Protein AF-A0A9X0YMR5-F1 (afdb_monomer_lite)

Structure (mmCIF, N/CA/C/O backbone):
data_AF-A0A9X0YMR5-F1
#
_entry.id   AF-A0A9X0YMR5-F1
#
loop_
_atom_site.group_PDB
_atom_site.id
_atom_site.type_symbol
_atom_site.label_atom_id
_atom_site.label_alt_id
_atom_site.label_comp_id
_atom_site.label_asym_id
_atom_site.label_entity_id
_atom_site.label_seq_id
_atom_site.pdbx_PDB_ins_code
_atom_site.Cartn_x
_atom_site.Cartn_y
_atom_site.Cartn_z
_atom_site.occupancy
_atom_site.B_iso_or_equiv
_atom_site.auth_seq_id
_atom_site.auth_comp_id
_atom_site.auth_asym_id
_atom_site.auth_atom_id
_atom_site.pdbx_PDB_model_num
ATOM 1 N N . MET A 1 1 ? 18.572 14.519 -7.213 1.00 75.12 1 MET A N 1
ATOM 2 C CA . MET A 1 1 ? 17.263 14.319 -6.542 1.00 75.12 1 MET A CA 1
ATOM 3 C C . MET A 1 1 ? 17.503 14.320 -5.046 1.00 75.12 1 MET A C 1
ATOM 5 O O . MET A 1 1 ? 18.453 13.674 -4.612 1.00 75.12 1 MET A O 1
ATOM 9 N N . ASP A 1 2 ? 16.675 15.021 -4.272 1.00 91.00 2 ASP A N 1
ATOM 10 C CA . ASP A 1 2 ? 16.929 15.294 -2.847 1.00 91.00 2 ASP A CA 1
ATOM 11 C C . ASP A 1 2 ? 17.109 14.040 -1.982 1.00 91.00 2 ASP A C 1
ATOM 13 O O . ASP A 1 2 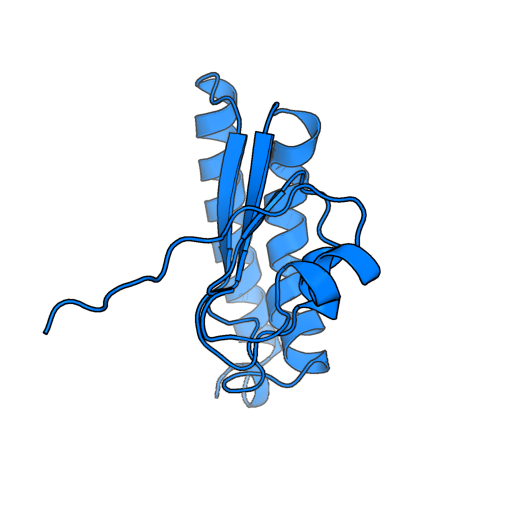? 17.886 14.072 -1.032 1.00 91.00 2 ASP A O 1
ATOM 17 N N . MET A 1 3 ? 16.511 12.905 -2.363 1.00 92.69 3 MET A N 1
ATOM 18 C CA . MET A 1 3 ? 16.765 11.601 -1.726 1.00 92.69 3 MET A CA 1
ATOM 19 C C . MET A 1 3 ? 18.249 11.200 -1.732 1.00 92.69 3 MET A C 1
ATOM 21 O O . MET A 1 3 ? 18.712 10.554 -0.801 1.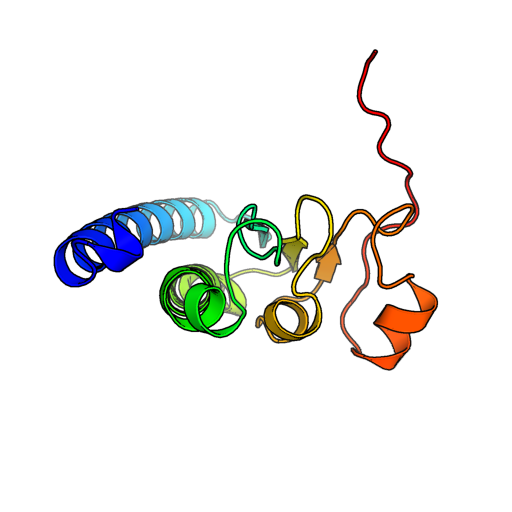00 92.69 3 MET A O 1
ATOM 25 N N . LYS A 1 4 ? 19.000 11.581 -2.773 1.00 90.38 4 LYS A N 1
ATOM 26 C CA . LYS A 1 4 ? 20.424 11.241 -2.944 1.00 90.38 4 LYS A CA 1
ATOM 27 C C . LYS A 1 4 ? 21.341 12.352 -2.457 1.00 90.38 4 LYS A C 1
ATOM 29 O O . LYS A 1 4 ? 22.378 12.080 -1.864 1.00 90.38 4 LYS A O 1
ATOM 34 N N . GLU A 1 5 ? 20.965 13.596 -2.730 1.00 95.31 5 GLU A N 1
ATOM 35 C CA . GLU A 1 5 ? 21.799 14.764 -2.436 1.00 95.31 5 GLU A CA 1
ATOM 36 C C . GLU A 1 5 ? 21.663 15.218 -0.978 1.00 95.31 5 GLU A C 1
ATOM 38 O O . GLU A 1 5 ? 22.651 15.630 -0.378 1.00 95.31 5 GLU A O 1
ATOM 43 N N . ASN A 1 6 ? 20.467 15.100 -0.390 1.00 96.38 6 ASN A N 1
ATOM 44 C CA . ASN A 1 6 ? 20.147 15.585 0.954 1.00 96.38 6 ASN A CA 1
ATOM 45 C C . ASN A 1 6 ? 19.224 14.608 1.725 1.00 96.38 6 ASN A C 1
ATOM 47 O O . ASN A 1 6 ? 18.163 15.020 2.207 1.00 96.38 6 ASN A O 1
ATOM 51 N N . PRO A 1 7 ? 19.599 13.323 1.899 1.00 95.19 7 PRO A N 1
ATOM 52 C CA . PRO A 1 7 ? 18.710 12.288 2.442 1.00 95.19 7 PRO A CA 1
ATOM 53 C C . PRO A 1 7 ? 18.154 12.619 3.832 1.00 95.19 7 PRO A C 1
ATOM 55 O O . PRO A 1 7 ? 17.001 12.319 4.123 1.00 95.19 7 PRO A O 1
ATOM 58 N N . ALA A 1 8 ? 18.946 13.259 4.696 1.00 96.81 8 ALA A N 1
ATOM 59 C CA . ALA A 1 8 ? 18.494 13.646 6.032 1.00 96.81 8 ALA A CA 1
ATOM 60 C C . ALA A 1 8 ? 17.398 14.725 5.985 1.00 96.81 8 ALA A C 1
ATOM 62 O O . ALA A 1 8 ? 16.392 14.602 6.678 1.00 96.81 8 ALA A O 1
ATOM 63 N N . LEU A 1 9 ? 17.570 15.750 5.143 1.00 97.56 9 LEU A N 1
ATOM 64 C CA . LEU A 1 9 ? 16.577 16.814 4.977 1.00 97.56 9 LEU A CA 1
ATOM 65 C C . LEU A 1 9 ? 15.304 16.274 4.316 1.00 97.56 9 LEU A C 1
ATOM 67 O O . LEU A 1 9 ? 14.199 16.611 4.730 1.00 97.56 9 LEU A O 1
ATOM 71 N N . PHE A 1 10 ? 15.458 15.388 3.330 1.00 96.94 10 PHE A N 1
ATOM 72 C CA . PHE A 1 10 ? 14.328 14.733 2.681 1.00 96.94 10 PHE A CA 1
ATOM 73 C C . PHE A 1 10 ? 13.509 13.898 3.677 1.00 96.94 10 PHE A C 1
ATOM 75 O O . PHE A 1 10 ? 12.288 14.017 3.722 1.00 96.94 10 PHE A O 1
ATOM 82 N N . LYS A 1 11 ? 14.173 13.122 4.545 1.00 97.69 11 LYS A N 1
ATOM 83 C CA . LYS A 1 11 ? 13.509 12.354 5.610 1.00 97.69 11 LYS A CA 1
ATOM 84 C C . LYS A 1 11 ? 12.777 13.242 6.614 1.00 97.69 11 LYS A C 1
ATOM 86 O O . LYS A 1 11 ? 11.660 12.906 6.985 1.00 97.69 11 LYS A O 1
ATOM 91 N N . GLN A 1 12 ? 13.354 14.386 6.993 1.00 98.06 12 GLN A N 1
ATOM 92 C CA . GLN A 1 12 ? 12.669 15.361 7.851 1.00 98.06 12 GLN A CA 1
ATOM 93 C C . GLN A 1 12 ? 11.387 15.889 7.198 1.00 98.06 12 GLN A C 1
ATOM 95 O O . GLN A 1 12 ? 10.358 15.995 7.859 1.00 98.06 12 GLN A O 1
ATOM 100 N N . ALA A 1 13 ? 11.425 16.184 5.896 1.00 98.00 13 ALA A N 1
ATOM 101 C CA . ALA A 1 13 ? 10.229 16.594 5.165 1.00 98.00 13 ALA A CA 1
ATOM 102 C C . ALA A 1 13 ? 9.176 15.471 5.117 1.00 98.00 13 ALA A C 1
ATOM 104 O O . ALA A 1 13 ? 7.996 15.732 5.349 1.00 98.00 13 ALA A O 1
ATOM 105 N N . LEU A 1 14 ? 9.593 14.222 4.879 1.00 97.88 14 LEU A N 1
ATOM 106 C CA . LEU A 1 14 ? 8.695 13.064 4.907 1.00 97.88 14 LEU A CA 1
ATOM 107 C C . LEU A 1 14 ? 8.081 12.824 6.290 1.00 97.88 14 LEU A C 1
ATOM 109 O O . LEU A 1 14 ? 6.901 12.487 6.362 1.00 97.88 14 LEU A O 1
ATOM 113 N N . ASP A 1 15 ? 8.829 13.027 7.378 1.00 98.56 15 ASP A N 1
ATOM 114 C CA . ASP A 1 15 ? 8.290 12.924 8.740 1.00 98.56 15 ASP A CA 1
ATOM 115 C C . ASP A 1 15 ? 7.163 13.951 8.961 1.00 98.56 15 ASP A C 1
ATOM 117 O O . ASP A 1 15 ? 6.094 13.579 9.442 1.00 98.56 15 ASP A O 1
ATOM 121 N N . VAL A 1 16 ? 7.339 15.203 8.514 1.00 98.69 16 VAL A N 1
ATOM 122 C CA . VAL A 1 16 ? 6.304 16.255 8.616 1.00 98.69 16 VAL A CA 1
ATOM 123 C C . VAL A 1 16 ? 5.069 15.936 7.765 1.00 98.69 16 VAL A C 1
ATOM 125 O O . VAL A 1 16 ? 3.933 16.114 8.213 1.00 98.69 16 VAL A O 1
ATOM 128 N N . ILE A 1 17 ? 5.266 15.447 6.535 1.00 98.44 17 ILE A N 1
ATOM 129 C CA . ILE A 1 17 ? 4.163 15.018 5.659 1.00 98.44 17 ILE A CA 1
ATOM 130 C C . ILE A 1 17 ? 3.401 13.854 6.301 1.00 98.44 17 ILE A C 1
ATOM 132 O O . ILE A 1 17 ? 2.169 13.838 6.300 1.00 98.44 17 ILE A O 1
ATOM 136 N N . THR A 1 18 ? 4.128 12.902 6.881 1.00 98.69 18 THR A N 1
ATOM 137 C CA . THR A 1 18 ? 3.553 11.728 7.541 1.00 98.69 18 THR A CA 1
ATOM 138 C C . THR A 1 18 ? 2.733 12.127 8.755 1.00 98.69 18 THR A C 1
ATOM 140 O O . THR A 1 18 ? 1.584 11.715 8.853 1.00 98.69 18 THR A O 1
ATOM 143 N N . GLU A 1 19 ? 3.267 12.979 9.632 1.00 98.75 19 GLU A N 1
ATOM 144 C CA . GLU A 1 19 ? 2.544 13.498 10.798 1.00 98.75 19 GLU A CA 1
ATOM 145 C C . GLU A 1 19 ? 1.255 14.218 10.379 1.00 98.75 19 GLU A C 1
ATOM 147 O O . GLU A 1 19 ? 0.177 13.946 10.903 1.00 98.75 19 GLU A O 1
ATOM 152 N N . THR A 1 20 ? 1.339 15.083 9.365 1.00 98.81 20 THR A N 1
ATOM 153 C CA . THR A 1 20 ? 0.166 15.791 8.831 1.00 98.81 20 THR A CA 1
ATOM 154 C C . THR A 1 20 ? -0.884 14.817 8.292 1.00 98.81 20 THR A C 1
ATOM 156 O O . THR A 1 20 ? -2.081 14.997 8.520 1.00 98.81 20 THR A O 1
ATOM 159 N N . THR A 1 21 ? -0.445 13.767 7.597 1.00 98.69 21 THR A N 1
ATOM 160 C CA . THR A 1 21 ? -1.337 12.753 7.023 1.00 98.69 21 THR A CA 1
ATOM 161 C C . THR A 1 21 ? -1.979 11.893 8.111 1.00 98.69 21 THR A C 1
ATOM 163 O O . THR A 1 21 ? -3.177 11.630 8.038 1.00 98.69 21 THR A O 1
ATOM 166 N N . VAL A 1 22 ? -1.229 11.513 9.150 1.00 98.81 22 VAL A N 1
ATOM 167 C CA . VAL A 1 22 ? -1.757 10.797 10.322 1.00 98.81 22 VAL A CA 1
ATOM 168 C C . VAL A 1 22 ? -2.828 11.632 11.022 1.00 98.81 22 VAL A C 1
ATOM 170 O O . VAL A 1 22 ? -3.921 11.126 11.246 1.00 98.81 22 VAL A O 1
ATOM 173 N N . ASN A 1 23 ? -2.585 12.924 11.258 1.00 98.75 23 ASN A N 1
ATOM 174 C CA . ASN A 1 23 ? -3.579 13.814 11.869 1.00 98.75 23 ASN A CA 1
ATOM 175 C C . ASN A 1 23 ? -4.864 13.918 11.026 1.00 98.75 23 ASN A C 1
ATOM 177 O O . ASN A 1 23 ? -5.974 13.945 11.560 1.00 98.75 23 ASN A O 1
ATOM 181 N N . PHE A 1 24 ? -4.733 13.962 9.695 1.00 98.62 24 PHE A N 1
ATOM 182 C CA . PHE A 1 24 ? -5.884 13.939 8.791 1.00 98.62 24 PHE A CA 1
ATOM 183 C C . PHE A 1 24 ? -6.656 12.619 8.886 1.00 98.62 24 PHE A C 1
ATOM 185 O O . PHE A 1 24 ? -7.885 12.623 8.966 1.00 98.62 24 PHE A O 1
ATOM 192 N N . VAL A 1 25 ? -5.949 11.491 8.904 1.00 98.62 25 VAL A N 1
ATOM 193 C CA . VAL A 1 25 ? -6.546 10.167 9.085 1.00 98.62 25 VAL A CA 1
ATOM 194 C C . VAL A 1 25 ? -7.298 10.081 10.413 1.00 98.62 25 VAL A C 1
ATOM 196 O O . VAL A 1 25 ? -8.465 9.699 10.417 1.00 98.62 25 VAL A O 1
ATOM 199 N N . GLU A 1 26 ? -6.681 10.484 11.524 1.00 98.44 26 GLU A N 1
ATOM 200 C CA . GLU A 1 26 ? -7.298 10.452 12.854 1.00 98.44 26 GLU A CA 1
ATOM 201 C C . GLU A 1 26 ? -8.574 11.298 12.911 1.00 98.44 26 GLU A C 1
ATOM 203 O O . GLU A 1 26 ? -9.581 10.876 13.479 1.00 98.44 26 GLU A O 1
ATOM 208 N N . ALA A 1 27 ? -8.577 12.469 12.267 1.00 98.69 27 ALA A N 1
ATOM 209 C CA . ALA A 1 27 ? -9.774 13.298 12.162 1.00 98.69 27 ALA A CA 1
ATOM 210 C C . ALA A 1 27 ? -10.922 12.592 11.416 1.00 98.69 27 ALA A C 1
ATOM 212 O O . ALA A 1 27 ? -12.079 12.751 11.798 1.00 98.69 27 ALA A O 1
ATOM 213 N N . ASN A 1 28 ? -10.616 11.798 10.385 1.00 98.62 28 ASN A N 1
ATOM 214 C CA . ASN A 1 28 ? -11.615 11.017 9.650 1.00 98.62 28 ASN A CA 1
ATOM 215 C C . ASN A 1 28 ? -12.082 9.788 10.442 1.00 98.62 28 ASN A C 1
ATOM 217 O O . ASN A 1 28 ? -13.274 9.497 10.453 1.00 98.62 28 ASN A O 1
ATOM 221 N N . VAL A 1 29 ? -11.183 9.101 11.154 1.00 98.44 29 VAL A N 1
ATOM 222 C CA . VAL A 1 29 ? -11.557 8.006 12.069 1.00 98.44 29 VAL A CA 1
ATOM 223 C C . VAL A 1 29 ? -12.522 8.512 13.143 1.00 98.44 29 VAL A C 1
ATOM 225 O O . VAL A 1 29 ? -13.550 7.890 13.379 1.00 98.44 29 VAL A O 1
ATOM 228 N N . ASN A 1 30 ? -12.260 9.685 13.728 1.00 98.31 30 ASN A N 1
ATOM 229 C CA . ASN A 1 30 ? -13.166 10.332 14.688 1.00 98.31 30 ASN A CA 1
ATOM 230 C C . ASN A 1 30 ? -14.504 10.790 14.075 1.00 98.31 30 ASN A C 1
ATOM 232 O O . ASN A 1 30 ? -15.420 11.151 14.812 1.00 98.31 30 ASN A O 1
ATOM 236 N N . ALA A 1 31 ? -14.604 10.815 12.745 1.00 98.44 31 ALA A N 1
ATOM 237 C CA . ALA A 1 31 ? -15.829 11.077 11.997 1.00 98.44 31 ALA A CA 1
ATOM 238 C C . ALA A 1 31 ? -16.526 9.782 11.526 1.00 98.44 31 ALA A C 1
ATOM 240 O O . ALA A 1 31 ? -17.407 9.853 10.670 1.00 98.44 31 ALA A O 1
ATOM 241 N N . ASP A 1 32 ? -16.136 8.625 12.077 1.00 97.62 32 ASP A N 1
ATOM 242 C CA . ASP A 1 32 ? -16.732 7.305 11.842 1.00 97.62 32 ASP A CA 1
ATOM 243 C C . ASP A 1 32 ? -16.658 6.820 10.381 1.00 97.62 32 ASP A C 1
ATOM 245 O O . ASP A 1 32 ? -17.582 6.183 9.873 1.00 97.62 32 ASP A O 1
ATOM 249 N N . VAL A 1 33 ? -15.556 7.103 9.675 1.00 98.38 33 VAL A N 1
ATOM 250 C CA . VAL A 1 33 ? -15.330 6.490 8.354 1.00 98.38 33 VAL A CA 1
ATOM 251 C C . VAL A 1 33 ? -15.128 4.976 8.471 1.00 98.38 33 VAL A C 1
ATOM 253 O O . VAL A 1 33 ? -14.403 4.491 9.337 1.00 98.38 33 VAL A O 1
ATOM 256 N N . ASP A 1 34 ? -15.696 4.214 7.534 1.00 98.38 34 ASP A N 1
ATOM 257 C CA . ASP A 1 34 ? -15.545 2.752 7.506 1.00 98.38 34 ASP A CA 1
ATOM 258 C C . ASP A 1 34 ? -14.145 2.289 7.066 1.00 98.38 34 ASP A C 1
ATOM 260 O O . ASP A 1 34 ? -13.789 1.124 7.254 1.00 98.38 34 ASP A O 1
ATOM 264 N N . GLY A 1 35 ? -13.336 3.176 6.481 1.00 98.31 35 GLY A N 1
ATOM 265 C CA . GLY A 1 35 ? -11.952 2.895 6.111 1.00 98.31 35 GLY A CA 1
ATOM 266 C C . GLY A 1 35 ? -11.404 3.786 5.008 1.00 98.31 35 GLY A C 1
ATOM 267 O O . GLY A 1 35 ? -12.016 4.786 4.628 1.00 98.31 35 GLY A O 1
ATOM 268 N N . PHE A 1 36 ? -10.213 3.433 4.525 1.00 98.69 36 PHE A N 1
ATOM 269 C CA . PHE A 1 36 ? -9.425 4.289 3.642 1.00 98.69 36 PHE A CA 1
ATOM 270 C C . PHE A 1 36 ? -9.016 3.601 2.342 1.00 98.69 36 PHE A C 1
ATOM 272 O O . PHE A 1 36 ? -8.710 2.409 2.291 1.00 98.69 36 PHE A O 1
ATOM 279 N N . PHE A 1 37 ? -8.938 4.413 1.288 1.00 98.38 37 PHE A N 1
ATOM 280 C CA . PHE A 1 37 ? -8.295 4.072 0.027 1.00 98.38 37 PHE A CA 1
ATOM 281 C C . PHE A 1 37 ? -6.937 4.780 -0.035 1.00 98.38 37 PHE A C 1
ATOM 283 O O . PHE A 1 37 ? -6.857 5.973 -0.325 1.00 98.38 37 PHE A O 1
ATOM 290 N N . PHE A 1 38 ? -5.867 4.054 0.278 1.00 98.44 38 PHE A N 1
ATOM 291 C CA . PHE A 1 38 ? -4.502 4.569 0.306 1.00 98.44 38 PHE A CA 1
ATOM 292 C C . PHE A 1 38 ? -3.825 4.362 -1.048 1.00 98.44 38 PHE A C 1
ATOM 294 O O . PHE A 1 38 ? -3.562 3.228 -1.444 1.00 98.44 38 PHE A O 1
ATOM 301 N N . ALA A 1 39 ? -3.535 5.445 -1.766 1.00 97.56 39 ALA A N 1
ATOM 302 C CA . ALA A 1 39 ? -2.925 5.389 -3.090 1.00 97.56 39 ALA A CA 1
ATOM 303 C C . ALA A 1 39 ? -1.438 5.758 -3.043 1.00 97.56 39 ALA A C 1
ATOM 305 O O . ALA A 1 39 ? -1.088 6.891 -2.717 1.00 97.56 39 ALA A O 1
ATOM 306 N N . THR A 1 40 ? -0.568 4.827 -3.442 1.00 95.62 40 THR A N 1
ATOM 307 C CA . THR A 1 40 ? 0.859 5.094 -3.653 1.00 95.62 40 THR A CA 1
ATOM 308 C C . THR A 1 40 ? 1.146 5.298 -5.139 1.00 95.62 40 THR A C 1
ATOM 310 O O . THR A 1 40 ? 0.828 4.452 -5.978 1.00 95.62 40 THR A O 1
ATOM 313 N N . GLN A 1 41 ? 1.735 6.449 -5.472 1.00 94.06 41 GLN A N 1
ATOM 314 C CA . GLN A 1 41 ? 2.155 6.790 -6.840 1.00 94.06 41 GLN A CA 1
ATOM 315 C C . GLN A 1 41 ? 3.632 6.488 -7.105 1.00 94.06 41 GLN A C 1
ATOM 317 O O . GLN A 1 41 ? 4.057 6.449 -8.255 1.00 94.06 41 GLN A O 1
ATOM 322 N N . CYS A 1 42 ? 4.414 6.267 -6.047 1.00 93.75 42 CYS A N 1
ATOM 323 C CA . CYS A 1 42 ? 5.866 6.137 -6.139 1.00 93.75 42 CYS A CA 1
ATOM 324 C C . CYS A 1 42 ? 6.356 4.691 -6.001 1.00 93.75 42 CYS A C 1
ATOM 326 O O . CYS A 1 42 ? 7.538 4.440 -6.218 1.00 93.75 42 CYS A O 1
ATOM 328 N N . ALA A 1 43 ? 5.479 3.735 -5.670 1.00 96.19 43 ALA A N 1
ATOM 329 C CA . ALA A 1 43 ? 5.812 2.311 -5.571 1.00 96.19 43 ALA A CA 1
ATOM 330 C C . ALA A 1 43 ? 5.972 1.643 -6.952 1.00 96.19 43 ALA A C 1
ATOM 332 O O . ALA A 1 43 ? 5.351 0.622 -7.252 1.00 96.19 43 ALA A O 1
ATOM 333 N N . THR A 1 44 ? 6.806 2.234 -7.805 1.00 96.00 44 THR A N 1
ATOM 334 C CA . THR A 1 44 ? 7.109 1.782 -9.162 1.00 96.00 44 THR A CA 1
ATOM 335 C C . THR A 1 44 ? 8.610 1.836 -9.419 1.00 96.00 44 THR A C 1
ATOM 337 O O . THR A 1 44 ? 9.305 2.773 -9.016 1.00 96.00 44 THR A O 1
ATOM 340 N N . THR A 1 45 ? 9.108 0.832 -10.140 1.00 95.88 45 THR A N 1
ATOM 341 C CA . THR A 1 45 ? 10.513 0.776 -10.578 1.00 95.88 45 THR A CA 1
ATOM 342 C C . THR A 1 45 ? 10.855 1.832 -11.634 1.00 95.88 45 THR A C 1
ATOM 344 O O . THR A 1 45 ? 12.021 1.998 -11.982 1.00 95.88 45 THR A O 1
ATOM 347 N N . GLU A 1 46 ? 9.861 2.571 -12.141 1.00 94.56 46 GLU A N 1
ATOM 348 C CA . GLU A 1 46 ? 10.088 3.756 -12.975 1.00 94.56 46 GLU A CA 1
ATOM 349 C C . GLU A 1 46 ? 10.731 4.912 -12.206 1.00 94.56 46 GLU A C 1
ATOM 351 O O . GLU A 1 46 ? 11.458 5.708 -12.801 1.00 94.56 46 GLU A O 1
ATOM 356 N N . LEU A 1 47 ? 10.454 5.012 -10.902 1.00 93.38 47 LEU A N 1
ATOM 357 C CA . LEU A 1 47 ? 10.848 6.151 -10.075 1.00 93.38 47 LEU A CA 1
ATOM 358 C C . LEU A 1 47 ? 11.905 5.792 -9.036 1.00 93.38 47 LEU A C 1
ATOM 360 O O . LEU A 1 47 ? 12.799 6.599 -8.786 1.00 93.38 47 LEU A O 1
ATOM 364 N N . LEU A 1 48 ? 11.800 4.608 -8.430 1.00 95.62 48 LEU A N 1
ATOM 365 C CA . LEU A 1 48 ? 12.610 4.204 -7.282 1.00 95.62 48 LEU A CA 1
ATOM 366 C C . LEU A 1 48 ? 13.227 2.823 -7.506 1.00 95.62 48 LEU A C 1
ATOM 368 O O . LEU A 1 48 ? 12.621 1.960 -8.144 1.00 95.62 48 LEU A O 1
ATOM 372 N N . THR A 1 49 ? 14.397 2.567 -6.918 1.00 96.12 49 THR A N 1
ATOM 373 C CA . THR A 1 49 ? 14.785 1.176 -6.637 1.00 96.12 49 THR A CA 1
ATOM 374 C C . THR A 1 49 ? 13.905 0.597 -5.527 1.00 96.12 49 THR A C 1
ATOM 376 O O . THR A 1 49 ? 13.257 1.327 -4.775 1.00 96.12 49 THR A O 1
ATOM 379 N N . GLU A 1 50 ? 13.871 -0.728 -5.393 1.00 96.25 50 GLU A N 1
ATOM 380 C CA . GLU A 1 50 ? 13.133 -1.378 -4.305 1.00 96.25 50 GLU A CA 1
ATOM 381 C C . GLU A 1 50 ? 13.656 -0.945 -2.921 1.00 96.25 50 GLU A C 1
ATOM 383 O O . GLU A 1 50 ? 12.871 -0.758 -1.992 1.00 96.25 50 GLU A O 1
ATOM 388 N N . GLU A 1 51 ? 14.964 -0.729 -2.776 1.00 96.62 51 GLU A N 1
ATOM 389 C CA . GLU A 1 51 ? 15.584 -0.209 -1.554 1.00 96.62 51 GLU A CA 1
ATOM 390 C C . GLU A 1 51 ? 15.157 1.232 -1.268 1.00 96.62 51 GLU A C 1
ATOM 392 O O . GLU A 1 51 ? 14.763 1.534 -0.143 1.00 96.62 51 GLU A O 1
ATOM 397 N N . GLU A 1 52 ? 15.166 2.102 -2.283 1.00 96.62 52 GLU A N 1
ATOM 398 C CA . GLU A 1 52 ? 14.692 3.483 -2.150 1.00 96.62 52 GLU A CA 1
ATOM 399 C C . GLU A 1 52 ? 13.195 3.515 -1.800 1.00 96.62 52 GLU A C 1
ATOM 401 O O . GLU A 1 52 ? 12.777 4.278 -0.931 1.00 96.62 52 GLU A O 1
ATOM 406 N N . CYS A 1 53 ? 12.379 2.644 -2.402 1.00 97.38 53 CYS A N 1
ATOM 407 C CA . CYS A 1 53 ? 10.962 2.525 -2.066 1.00 97.38 53 CYS A CA 1
ATOM 408 C C . CYS A 1 53 ? 10.757 2.048 -0.624 1.00 97.38 53 CYS A C 1
ATOM 410 O O . CYS A 1 53 ? 9.912 2.595 0.082 1.00 97.38 53 CYS A O 1
ATOM 412 N N . LYS A 1 54 ? 11.554 1.087 -0.139 1.00 97.44 54 LYS A N 1
ATOM 413 C CA . LYS A 1 54 ? 11.511 0.655 1.267 1.00 97.44 54 LYS A CA 1
ATOM 414 C C . LYS A 1 54 ? 11.864 1.795 2.222 1.00 97.44 54 LYS A C 1
ATOM 416 O O . LYS A 1 54 ? 11.163 2.017 3.211 1.00 97.44 54 LYS A O 1
ATOM 421 N N . GLU A 1 55 ? 12.944 2.507 1.926 1.00 96.62 55 GLU A N 1
ATOM 422 C CA . GLU A 1 55 ? 13.487 3.553 2.790 1.00 96.62 55 GLU A CA 1
ATOM 423 C C . GLU A 1 55 ? 12.616 4.815 2.819 1.00 96.62 55 GLU A C 1
ATOM 425 O O . GLU A 1 55 ? 12.343 5.341 3.896 1.00 96.62 55 GLU A O 1
ATOM 430 N N . PHE A 1 56 ? 12.169 5.293 1.657 1.00 96.56 56 PHE A N 1
ATOM 431 C CA . PHE A 1 56 ? 11.509 6.595 1.515 1.00 96.56 56 PHE A CA 1
ATOM 432 C C . PHE A 1 56 ? 9.996 6.511 1.284 1.00 96.56 56 PHE A C 1
ATOM 434 O O . PHE A 1 56 ? 9.311 7.510 1.473 1.00 96.56 56 PHE A O 1
ATOM 441 N N . GLY A 1 57 ? 9.470 5.350 0.888 1.00 96.88 57 GLY A N 1
ATOM 442 C CA . GLY A 1 57 ? 8.034 5.110 0.713 1.00 96.88 57 GLY A CA 1
ATOM 443 C C . GLY A 1 57 ? 7.465 4.268 1.849 1.00 96.88 57 GLY A C 1
ATOM 444 O O . GLY A 1 57 ? 6.869 4.794 2.783 1.00 96.88 57 GLY A O 1
ATOM 445 N N . VAL A 1 58 ? 7.731 2.958 1.818 1.00 97.94 58 VAL A N 1
ATOM 446 C CA . VAL A 1 58 ? 7.141 1.948 2.718 1.00 97.94 58 VAL A CA 1
ATOM 447 C C . VAL A 1 58 ? 7.267 2.324 4.192 1.00 97.94 58 VAL A C 1
ATOM 449 O O . VAL A 1 58 ? 6.310 2.170 4.944 1.00 97.94 58 VAL A O 1
ATOM 452 N N . SER A 1 59 ? 8.425 2.837 4.612 1.00 97.38 59 SER A N 1
ATOM 453 C CA . SER A 1 59 ? 8.663 3.220 6.011 1.00 97.38 59 SER A CA 1
ATOM 454 C C . SER A 1 59 ? 7.715 4.317 6.515 1.00 97.38 59 SER A C 1
ATOM 456 O O . SER A 1 59 ? 7.455 4.400 7.713 1.00 97.38 59 SER A O 1
ATOM 458 N N . TYR A 1 60 ? 7.208 5.160 5.618 1.00 98.56 60 TYR A N 1
ATOM 459 C CA . TYR A 1 60 ? 6.290 6.254 5.924 1.00 98.56 60 TYR A CA 1
ATOM 460 C C . TYR A 1 60 ? 4.839 5.860 5.642 1.00 98.56 60 TYR A C 1
ATOM 462 O O . TYR A 1 60 ? 3.973 6.114 6.477 1.00 98.56 60 TYR A O 1
ATOM 470 N N . ASP A 1 61 ? 4.596 5.141 4.543 1.00 98.44 61 ASP A N 1
ATOM 471 C CA . ASP A 1 61 ? 3.288 4.568 4.216 1.00 98.44 61 ASP A CA 1
ATOM 472 C C . ASP A 1 61 ? 2.766 3.706 5.376 1.00 98.44 61 ASP A C 1
ATOM 474 O O . ASP A 1 61 ? 1.620 3.860 5.794 1.00 98.44 61 ASP A O 1
ATOM 478 N N . LEU A 1 62 ? 3.616 2.857 5.970 1.00 98.56 62 LEU A N 1
ATOM 479 C CA . LEU A 1 62 ? 3.229 2.013 7.105 1.00 98.56 62 LEU A CA 1
ATOM 480 C C . LEU A 1 62 ? 2.849 2.818 8.351 1.00 98.56 62 LEU A C 1
ATOM 482 O O . LEU A 1 62 ? 1.865 2.465 8.990 1.00 98.56 62 LEU A O 1
ATOM 486 N N . LYS A 1 63 ? 3.542 3.924 8.658 1.00 98.62 63 LYS A N 1
ATOM 487 C CA . LYS A 1 63 ? 3.169 4.799 9.787 1.00 98.62 63 LYS A CA 1
ATOM 488 C C . LYS A 1 63 ? 1.759 5.367 9.605 1.00 98.62 63 LYS A C 1
ATOM 490 O O . LYS A 1 63 ? 0.999 5.436 10.565 1.00 98.62 63 LYS A O 1
ATOM 495 N N . VAL A 1 64 ? 1.407 5.758 8.376 1.00 98.75 64 VAL A N 1
ATOM 496 C CA . VAL A 1 64 ? 0.055 6.237 8.056 1.00 98.75 64 VAL A CA 1
ATOM 497 C C . VAL A 1 64 ? -0.956 5.094 8.120 1.00 98.75 64 VAL A C 1
ATOM 499 O O . VAL A 1 64 ? -2.027 5.264 8.681 1.00 98.75 64 VAL A O 1
ATOM 502 N N . ILE A 1 65 ? -0.639 3.919 7.572 1.00 98.62 65 ILE A N 1
ATOM 503 C CA . ILE A 1 65 ? -1.559 2.771 7.562 1.00 98.62 65 ILE A CA 1
ATOM 504 C C . ILE A 1 65 ? -1.857 2.273 8.979 1.00 98.62 65 ILE A C 1
ATOM 506 O O . ILE A 1 65 ? -3.005 1.977 9.312 1.00 98.62 65 ILE A O 1
ATOM 510 N N . GLU A 1 66 ? -0.840 2.194 9.829 1.00 98.44 66 GLU A N 1
ATOM 511 C CA . GLU A 1 66 ? -0.970 1.737 11.213 1.00 98.44 66 GLU A CA 1
ATOM 512 C C . GLU A 1 66 ? -1.833 2.669 12.074 1.00 98.44 66 GLU A C 1
ATOM 514 O O . GLU A 1 66 ? -2.403 2.204 13.060 1.00 98.44 66 GLU A O 1
ATOM 519 N N . SER A 1 67 ? -2.007 3.943 11.695 1.00 98.31 67 SER A N 1
ATOM 520 C CA . SER A 1 67 ? -2.879 4.857 12.442 1.00 98.31 67 SER A CA 1
ATOM 521 C C . SER A 1 67 ? -4.377 4.598 12.231 1.00 98.31 67 SER A C 1
ATOM 523 O O . SER A 1 67 ? -5.182 5.052 13.043 1.00 98.31 67 SER A O 1
ATOM 525 N N . TYR A 1 68 ? -4.775 3.842 11.196 1.00 98.31 68 TYR A N 1
ATOM 526 C CA . TYR A 1 68 ? -6.189 3.534 10.930 1.00 98.31 68 TYR A CA 1
ATOM 527 C C . TYR A 1 68 ? -6.528 2.055 10.765 1.00 98.31 68 TYR A C 1
ATOM 529 O O . TYR A 1 68 ? -7.702 1.697 10.890 1.00 98.31 68 TYR A O 1
ATOM 537 N N . ASN A 1 69 ? -5.561 1.180 10.479 1.00 97.81 69 ASN A N 1
ATOM 538 C CA . ASN A 1 69 ? -5.861 -0.189 10.047 1.00 97.81 69 ASN A CA 1
ATOM 539 C C . ASN A 1 69 ? -6.578 -1.058 11.098 1.00 97.81 69 ASN A C 1
ATOM 541 O O . ASN A 1 69 ? -7.264 -2.002 10.720 1.00 97.81 69 ASN A O 1
ATOM 545 N N . GLN A 1 70 ? -6.435 -0.747 12.391 1.00 97.62 70 GLN A N 1
ATOM 546 C CA . GLN A 1 70 ? -7.165 -1.403 13.483 1.00 97.62 70 GLN A CA 1
ATOM 547 C C . GLN A 1 70 ? -8.449 -0.660 13.877 1.00 97.62 70 GLN A C 1
ATOM 549 O O . GLN A 1 70 ? -9.281 -1.218 14.587 1.00 97.62 70 GLN A O 1
ATOM 554 N N . ALA A 1 71 ? -8.597 0.598 13.459 1.00 98.12 71 ALA A N 1
ATOM 555 C CA . ALA A 1 71 ? -9.718 1.459 13.834 1.00 98.12 71 ALA A CA 1
ATOM 556 C C . ALA A 1 71 ? -10.862 1.443 12.808 1.00 98.12 71 ALA A C 1
ATOM 558 O O . ALA A 1 71 ? -11.932 1.977 13.073 1.00 98.12 71 ALA A O 1
ATOM 559 N N . THR A 1 72 ? -10.641 0.845 11.638 1.00 98.50 72 THR A N 1
ATOM 560 C CA . THR A 1 72 ? -11.560 0.891 10.496 1.00 98.50 72 THR A CA 1
ATOM 561 C C . THR A 1 72 ? -11.867 -0.505 9.963 1.00 98.50 72 THR A C 1
ATOM 563 O O . THR A 1 72 ? -11.114 -1.454 10.180 1.00 98.50 72 THR A O 1
ATOM 566 N N . PHE A 1 73 ? -12.996 -0.645 9.271 1.00 98.19 73 PHE A N 1
ATOM 567 C CA . PHE A 1 73 ? -13.504 -1.922 8.778 1.00 98.19 73 PHE A CA 1
ATOM 568 C C . PHE A 1 73 ? -12.850 -2.373 7.461 1.00 98.19 73 PHE A C 1
ATOM 570 O O . PHE A 1 73 ? -12.531 -3.556 7.317 1.00 98.19 73 PHE A O 1
ATOM 577 N N . LEU A 1 74 ? -12.660 -1.466 6.492 1.00 98.31 74 LEU A N 1
ATOM 578 C 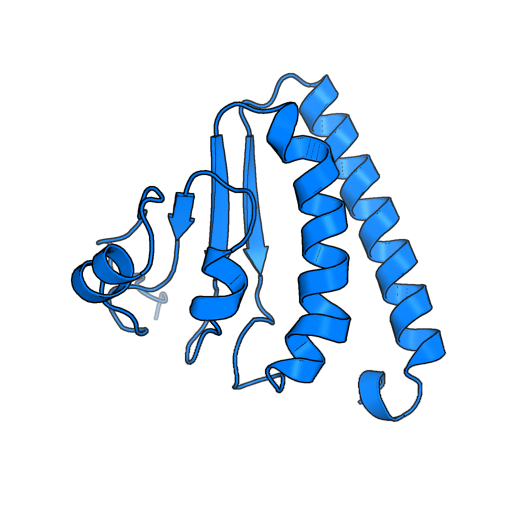CA . LEU A 1 74 ? -12.219 -1.815 5.136 1.00 98.31 74 LEU A CA 1
ATOM 579 C C . LEU A 1 74 ? -11.148 -0.869 4.586 1.00 98.31 74 LEU A C 1
ATOM 581 O O . LEU A 1 74 ? -11.429 0.263 4.208 1.00 98.31 74 LEU A O 1
ATOM 585 N N . ASN A 1 75 ? -9.942 -1.398 4.406 1.00 98.75 75 ASN A N 1
ATOM 586 C CA . ASN A 1 75 ? -8.784 -0.648 3.938 1.00 98.75 75 ASN A CA 1
ATOM 587 C C . ASN A 1 75 ? -8.231 -1.197 2.626 1.00 98.75 75 ASN A C 1
ATOM 589 O O . ASN A 1 75 ? -8.044 -2.409 2.467 1.00 98.75 75 ASN A O 1
ATOM 593 N N . ILE A 1 76 ? -7.950 -0.290 1.694 1.00 98.75 76 ILE A N 1
ATOM 594 C CA . ILE A 1 76 ? -7.539 -0.592 0.324 1.00 98.75 76 ILE A CA 1
ATOM 595 C C . ILE A 1 76 ? -6.186 0.069 0.062 1.00 98.75 76 ILE A C 1
ATOM 597 O O . ILE A 1 76 ? -6.051 1.273 0.258 1.00 98.75 76 ILE A O 1
ATOM 601 N N . ALA A 1 77 ? -5.207 -0.693 -0.428 1.00 98.56 77 ALA A N 1
ATOM 602 C CA . ALA A 1 77 ? -3.980 -0.136 -0.995 1.00 98.56 77 ALA A CA 1
ATOM 603 C C . ALA A 1 77 ? -4.065 -0.131 -2.525 1.00 98.56 77 ALA A C 1
ATOM 605 O O . ALA A 1 77 ? -4.254 -1.182 -3.146 1.00 98.56 77 ALA A O 1
ATOM 606 N N . HIS A 1 78 ? -3.907 1.048 -3.124 1.00 98.00 78 HIS A N 1
ATOM 607 C CA . HIS A 1 78 ? -3.841 1.243 -4.564 1.00 98.00 78 HIS A CA 1
ATOM 608 C C . HIS A 1 78 ? -2.412 1.507 -5.027 1.00 98.00 78 HIS A C 1
ATOM 610 O O . HIS A 1 78 ? -1.780 2.470 -4.593 1.00 98.00 78 HIS A O 1
ATOM 616 N N . MET A 1 79 ? -1.926 0.669 -5.940 1.00 97.44 79 MET A N 1
ATOM 617 C CA . MET A 1 79 ? -0.644 0.850 -6.620 1.00 97.44 79 MET A CA 1
ATOM 618 C C . MET A 1 79 ? -0.901 1.507 -7.973 1.00 97.44 79 MET A C 1
ATOM 620 O O . MET A 1 79 ? -1.469 0.879 -8.871 1.00 97.44 79 MET A O 1
ATOM 624 N N . HIS A 1 80 ? -0.506 2.771 -8.101 1.00 94.75 80 HIS A N 1
ATOM 625 C CA . HIS A 1 80 ? -0.704 3.533 -9.327 1.00 94.75 80 HIS A CA 1
ATOM 626 C C . HIS A 1 80 ? 0.439 3.316 -10.330 1.00 94.75 80 HIS A C 1
ATOM 628 O O . HIS A 1 80 ? 1.578 3.044 -9.950 1.00 94.75 80 HIS A O 1
ATOM 634 N N . GLY A 1 81 ? 0.136 3.511 -11.614 1.00 91.38 81 GLY A N 1
ATOM 635 C CA . GLY A 1 81 ? 1.111 3.468 -12.703 1.00 91.38 81 GLY A CA 1
ATOM 636 C C . GLY A 1 81 ? 1.467 2.057 -13.174 1.00 91.38 81 GLY A C 1
ATOM 637 O O . GLY A 1 81 ? 0.748 1.096 -12.909 1.00 91.38 81 GLY A O 1
ATOM 638 N N . ASP A 1 82 ? 2.573 1.962 -13.911 1.00 92.50 82 ASP A N 1
ATOM 639 C CA . ASP A 1 82 ? 3.131 0.721 -14.460 1.00 92.50 82 ASP A CA 1
ATOM 640 C C . ASP A 1 82 ? 4.373 0.272 -13.663 1.00 92.50 82 ASP A C 1
ATOM 642 O O . ASP A 1 82 ? 4.882 1.003 -12.813 1.00 92.50 82 ASP A O 1
ATOM 646 N N . ARG A 1 83 ? 4.861 -0.950 -13.914 1.00 94.94 83 ARG A N 1
ATOM 647 C CA . ARG A 1 83 ? 6.042 -1.564 -13.273 1.00 94.94 83 ARG A CA 1
ATOM 648 C C . ARG A 1 83 ? 6.035 -1.431 -11.746 1.00 94.94 83 ARG A C 1
ATOM 650 O O . ARG A 1 83 ? 7.063 -1.139 -11.121 1.00 94.94 83 ARG A O 1
ATOM 657 N N . ILE A 1 84 ? 4.850 -1.648 -11.178 1.00 97.44 84 ILE A N 1
ATOM 658 C CA . ILE A 1 84 ? 4.564 -1.534 -9.750 1.00 97.44 84 ILE A CA 1
ATOM 659 C C . ILE A 1 84 ? 5.368 -2.550 -8.936 1.00 97.44 84 ILE A C 1
ATOM 661 O O . ILE A 1 84 ? 5.600 -3.685 -9.357 1.00 97.44 84 ILE A O 1
ATOM 665 N N . MET A 1 85 ? 5.746 -2.167 -7.723 1.00 98.06 85 MET A N 1
ATOM 666 C CA . MET A 1 85 ? 6.426 -3.038 -6.764 1.00 98.06 85 MET A CA 1
ATOM 667 C C . MET A 1 85 ? 5.410 -3.863 -5.962 1.00 98.06 85 MET A C 1
ATOM 669 O O . MET A 1 85 ? 5.326 -3.757 -4.738 1.00 98.06 85 MET A O 1
ATOM 673 N N . PHE A 1 86 ? 4.611 -4.681 -6.659 1.00 98.12 86 PHE A N 1
ATOM 674 C CA . PHE A 1 86 ? 3.496 -5.434 -6.065 1.00 98.12 86 PHE A CA 1
ATOM 675 C C . PHE A 1 86 ? 3.921 -6.249 -4.833 1.00 98.12 86 PHE A C 1
ATOM 677 O O . PHE A 1 86 ? 3.260 -6.190 -3.804 1.00 98.12 86 PHE A O 1
ATOM 684 N N . ASP A 1 87 ? 5.061 -6.942 -4.899 1.00 97.62 87 ASP A N 1
ATOM 685 C CA . ASP A 1 87 ? 5.556 -7.812 -3.818 1.00 97.62 87 ASP A CA 1
ATOM 686 C C . ASP A 1 87 ? 6.010 -7.046 -2.555 1.00 97.62 87 ASP A C 1
ATOM 688 O O . ASP A 1 87 ? 6.258 -7.649 -1.505 1.00 97.62 87 ASP A O 1
ATOM 692 N N . LEU A 1 88 ? 6.145 -5.719 -2.632 1.00 97.56 88 LEU A N 1
ATOM 693 C CA . LEU A 1 88 ? 6.321 -4.867 -1.455 1.00 97.56 88 LEU A CA 1
ATOM 694 C C . LEU A 1 88 ? 4.974 -4.479 -0.864 1.00 97.56 88 LEU A C 1
ATOM 696 O O . LEU A 1 88 ? 4.750 -4.656 0.332 1.00 97.56 88 LEU A O 1
ATOM 700 N N . ILE A 1 89 ? 4.089 -3.954 -1.709 1.00 97.94 89 ILE A N 1
ATOM 701 C CA . ILE A 1 89 ? 2.827 -3.354 -1.274 1.00 97.94 89 ILE A CA 1
ATOM 702 C C . ILE A 1 89 ? 1.821 -4.421 -0.845 1.00 97.94 89 ILE A C 1
ATOM 704 O O . ILE A 1 89 ? 1.032 -4.187 0.068 1.00 97.94 89 ILE A O 1
ATOM 708 N N . GLU A 1 90 ? 1.896 -5.632 -1.403 1.00 98.19 90 GLU A N 1
ATOM 709 C CA . GLU A 1 90 ? 1.049 -6.750 -0.982 1.00 98.19 90 GLU A CA 1
ATOM 710 C C . GLU A 1 90 ? 1.195 -7.059 0.5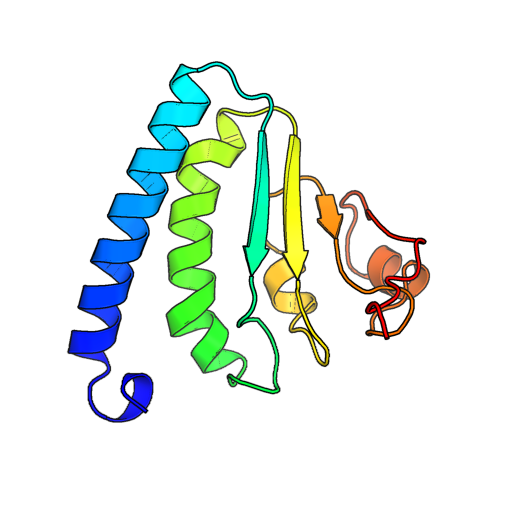08 1.00 98.19 90 GLU A C 1
ATOM 712 O O . GLU A 1 90 ? 0.239 -7.530 1.110 1.00 98.19 90 GLU A O 1
ATOM 717 N N . LYS A 1 91 ? 2.326 -6.706 1.134 1.00 98.31 91 LYS A N 1
ATOM 718 C CA . LYS A 1 91 ? 2.600 -6.933 2.561 1.00 98.31 91 LYS A CA 1
ATOM 719 C C . LYS A 1 91 ? 1.951 -5.907 3.482 1.00 98.31 91 LYS A C 1
ATOM 721 O O . LYS A 1 91 ? 1.914 -6.135 4.688 1.00 98.31 91 LYS A O 1
ATOM 726 N N . TYR A 1 92 ? 1.419 -4.806 2.950 1.00 98.56 92 TYR A N 1
ATOM 727 C CA . TYR A 1 92 ? 0.808 -3.757 3.768 1.00 98.56 92 TYR A CA 1
ATOM 728 C C . TYR A 1 92 ? -0.366 -4.314 4.576 1.00 98.56 92 TYR A C 1
ATOM 730 O O . TYR A 1 92 ? -1.113 -5.148 4.053 1.00 98.56 92 TYR A O 1
ATOM 738 N N . PRO A 1 93 ? -0.565 -3.882 5.833 1.00 98.19 93 PRO A N 1
ATOM 739 C CA . PRO A 1 93 ? -1.621 -4.402 6.696 1.00 98.19 93 PRO A CA 1
ATOM 740 C C . PRO A 1 93 ? -2.989 -3.793 6.334 1.00 98.19 93 PRO A C 1
ATOM 742 O O . PRO A 1 93 ? -3.598 -3.077 7.121 1.00 98.19 93 PRO A O 1
ATOM 745 N N . VAL A 1 94 ? -3.450 -4.085 5.115 1.00 98.62 94 VAL A N 1
ATOM 746 C CA . VAL A 1 94 ? -4.732 -3.680 4.519 1.00 98.62 94 VAL A CA 1
ATOM 747 C C . VAL A 1 94 ? -5.542 -4.910 4.096 1.00 98.62 94 VAL A C 1
ATOM 749 O O . VAL A 1 94 ? -5.004 -6.014 3.972 1.00 98.62 94 VAL A O 1
ATOM 752 N N . ASN A 1 95 ? -6.837 -4.730 3.841 1.00 98.62 95 ASN A N 1
ATOM 753 C CA . ASN A 1 95 ? -7.751 -5.820 3.488 1.00 98.62 95 ASN A CA 1
ATOM 754 C C . ASN A 1 95 ? -7.757 -6.120 1.981 1.00 98.62 95 ASN A C 1
ATOM 756 O O . ASN A 1 95 ? -7.969 -7.266 1.571 1.00 98.62 95 ASN A O 1
ATOM 760 N N . VAL A 1 96 ? -7.558 -5.084 1.162 1.00 98.75 96 VAL A N 1
ATOM 761 C CA . VAL A 1 96 ? -7.759 -5.129 -0.289 1.00 98.75 96 VAL A CA 1
ATOM 762 C C . VAL A 1 96 ? -6.555 -4.550 -1.026 1.00 98.75 96 VAL A C 1
ATOM 764 O O . VAL A 1 96 ? -6.037 -3.498 -0.653 1.00 98.75 96 VAL A O 1
ATOM 767 N N . LEU A 1 97 ? -6.153 -5.206 -2.113 1.00 98.75 97 LEU A N 1
ATOM 768 C CA . LEU A 1 97 ? -5.178 -4.682 -3.067 1.00 98.75 97 LEU A CA 1
ATOM 769 C C . LEU A 1 97 ? -5.879 -4.267 -4.358 1.00 98.75 97 LEU A C 1
ATOM 771 O O . LEU A 1 97 ? -6.697 -5.018 -4.893 1.00 98.75 97 LEU A O 1
ATOM 775 N N . ASN A 1 98 ? -5.527 -3.092 -4.867 1.00 98.19 98 ASN A N 1
ATOM 776 C CA . ASN A 1 98 ? -6.048 -2.543 -6.110 1.00 98.19 98 ASN A CA 1
ATOM 777 C C . ASN A 1 98 ? -4.912 -2.007 -6.984 1.00 98.19 98 ASN A C 1
ATOM 779 O O . ASN A 1 98 ? -4.009 -1.334 -6.505 1.00 98.19 98 ASN A O 1
ATOM 783 N N . TRP A 1 99 ? -4.950 -2.304 -8.274 1.00 96.88 99 TRP A N 1
ATOM 784 C CA . TRP A 1 99 ? -4.030 -1.753 -9.263 1.00 96.88 99 TRP A CA 1
ATOM 785 C C . TRP A 1 99 ? -4.669 -1.840 -10.642 1.00 96.88 99 TRP A C 1
ATOM 787 O O . TRP A 1 99 ? -5.782 -2.337 -10.817 1.00 96.88 99 TRP A O 1
ATOM 797 N N . HIS A 1 100 ? -3.916 -1.384 -11.627 1.00 94.75 100 HIS A N 1
ATOM 798 C CA . HIS A 1 100 ? -4.234 -1.404 -13.044 1.00 94.75 100 HIS A CA 1
ATOM 799 C C . HIS A 1 100 ? -4.164 -2.817 -13.667 1.00 94.75 100 HIS A C 1
ATOM 801 O O . HIS A 1 100 ? -3.492 -3.030 -14.673 1.00 94.75 100 HIS A O 1
ATOM 807 N N . ASP A 1 101 ? -4.875 -3.805 -13.108 1.00 93.94 101 ASP A N 1
ATOM 808 C CA . ASP A 1 101 ? -4.737 -5.248 -13.418 1.00 93.94 101 ASP A CA 1
ATOM 809 C C . ASP A 1 101 ? -4.943 -5.633 -14.892 1.00 93.94 101 ASP A C 1
ATOM 811 O O . ASP A 1 101 ? -4.563 -6.721 -15.336 1.00 93.94 101 ASP A O 1
ATOM 815 N N . ARG A 1 102 ? -5.584 -4.752 -15.667 1.00 92.75 102 ARG A N 1
ATOM 816 C CA . ARG A 1 102 ? -5.897 -4.996 -17.077 1.00 92.75 102 ARG A 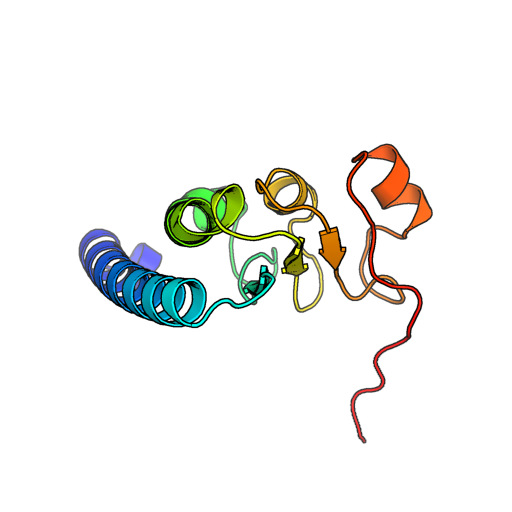CA 1
ATOM 817 C C . ARG A 1 102 ? -4.748 -4.727 -18.038 1.00 92.75 102 ARG A C 1
ATOM 819 O O . ARG A 1 102 ? -4.843 -5.157 -19.188 1.00 92.75 102 ARG A O 1
ATOM 826 N N . TRP A 1 103 ? -3.695 -4.063 -17.579 1.00 91.00 103 TRP A N 1
ATOM 827 C CA . TRP A 1 103 ? -2.538 -3.681 -18.392 1.00 91.00 103 TRP A CA 1
ATOM 828 C C . TRP A 1 103 ? -1.217 -3.602 -17.617 1.00 91.00 103 TRP A C 1
ATOM 830 O O . TRP A 1 103 ? -0.172 -3.504 -18.250 1.00 91.00 103 TRP A O 1
ATOM 840 N N . VAL A 1 104 ? -1.245 -3.730 -16.289 1.00 93.25 104 VAL A N 1
ATOM 841 C CA . VAL A 1 104 ? -0.064 -3.747 -15.421 1.00 93.25 104 VAL A CA 1
ATOM 842 C C . VAL A 1 104 ? -0.020 -5.077 -14.676 1.00 93.25 104 VAL A C 1
ATOM 844 O O . VAL A 1 104 ? -1.006 -5.493 -14.063 1.00 93.25 104 VAL A O 1
ATOM 847 N N . SER A 1 105 ? 1.125 -5.758 -14.743 1.00 94.38 105 SER A N 1
ATOM 848 C CA . SER A 1 105 ? 1.356 -7.003 -14.007 1.00 94.38 105 SER A CA 1
ATOM 849 C C . SER A 1 105 ? 1.378 -6.764 -12.490 1.00 94.38 105 SER A C 1
ATOM 851 O O . SER A 1 105 ? 1.833 -5.709 -12.048 1.00 94.38 105 SER A O 1
ATOM 853 N N . PRO A 1 106 ? 0.983 -7.753 -11.670 1.00 96.88 106 PRO A N 1
ATOM 854 C CA . PRO A 1 106 ? 0.473 -9.072 -12.055 1.00 96.88 106 PRO A CA 1
ATOM 855 C C . PRO A 1 106 ? -0.978 -9.032 -12.561 1.00 96.88 106 PRO A C 1
ATOM 857 O O . PRO A 1 106 ? -1.752 -8.142 -12.226 1.00 96.88 106 PRO A O 1
ATOM 860 N N . SER A 1 107 ? -1.388 -10.041 -13.326 1.00 96.19 107 SER A N 1
ATOM 861 C CA . SER A 1 107 ? -2.809 -10.334 -13.535 1.00 96.19 107 SER A CA 1
ATOM 862 C C . SER A 1 107 ? -3.486 -10.740 -12.218 1.00 96.19 107 SER A C 1
ATOM 864 O O . SER A 1 107 ? -2.827 -11.178 -11.275 1.00 96.19 107 SER A O 1
ATOM 866 N N . LEU A 1 108 ? -4.822 -10.683 -12.148 1.00 97.19 108 LEU A N 1
ATOM 867 C CA . LEU A 1 108 ? -5.567 -11.143 -10.962 1.00 97.19 108 LEU A CA 1
ATOM 868 C C . LEU A 1 108 ? -5.270 -12.609 -10.592 1.00 97.19 108 LEU A C 1
ATOM 870 O O . LEU A 1 108 ? -5.222 -12.944 -9.411 1.00 97.19 108 LEU A O 1
ATOM 874 N N . ALA A 1 109 ? -5.055 -13.480 -11.586 1.00 97.19 109 ALA A N 1
ATOM 875 C CA . ALA A 1 109 ? -4.716 -14.884 -11.354 1.00 97.19 109 ALA A CA 1
ATOM 876 C C . ALA A 1 109 ? -3.313 -15.037 -10.742 1.00 97.19 109 ALA A C 1
ATOM 878 O O . ALA A 1 109 ? -3.134 -15.791 -9.788 1.00 97.19 109 ALA A O 1
ATOM 879 N N . GLU A 1 110 ? -2.331 -14.287 -11.247 1.00 98.00 110 GLU A N 1
ATOM 880 C CA . GLU A 1 110 ? -0.975 -14.269 -10.688 1.00 98.00 110 GLU A CA 1
ATOM 881 C C . GLU A 1 110 ? -0.962 -13.658 -9.281 1.00 98.00 110 GLU A C 1
ATOM 883 O O . GLU A 1 110 ? -0.389 -14.242 -8.364 1.00 98.00 110 GLU A O 1
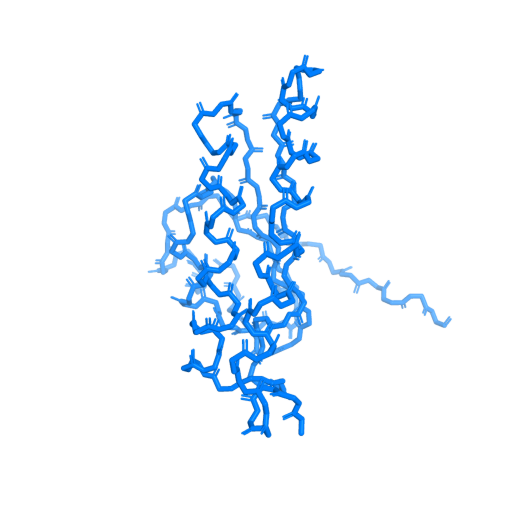ATOM 888 N N . ALA A 1 111 ? -1.652 -12.534 -9.071 1.00 98.06 111 ALA A N 1
ATOM 889 C CA . ALA A 1 111 ? -1.799 -11.903 -7.761 1.00 98.06 111 ALA A CA 1
ATOM 890 C C . ALA A 1 111 ? -2.437 -12.843 -6.730 1.00 98.06 111 ALA A C 1
ATOM 892 O O . ALA A 1 111 ? -1.976 -12.913 -5.593 1.00 98.06 111 ALA A O 1
ATOM 893 N N . ARG A 1 112 ? -3.448 -13.627 -7.128 1.00 97.88 112 ARG A N 1
ATOM 894 C CA . ARG A 1 112 ? -4.079 -14.620 -6.247 1.00 97.88 112 ARG A CA 1
ATOM 895 C C . ARG A 1 112 ? -3.098 -15.693 -5.773 1.00 97.88 112 ARG A C 1
ATOM 897 O O . ARG A 1 112 ? -3.261 -16.202 -4.674 1.00 97.88 112 ARG A O 1
ATOM 904 N N . SER A 1 113 ? -2.074 -16.022 -6.563 1.00 97.81 113 SER A N 1
ATOM 905 C CA . SER A 1 113 ? -1.029 -16.963 -6.135 1.00 97.81 113 SER A CA 1
ATOM 906 C C . SER A 1 113 ? -0.044 -16.367 -5.118 1.00 97.81 113 SER A C 1
ATOM 908 O O . SER A 1 113 ? 0.680 -17.114 -4.465 1.00 97.81 113 SER A O 1
ATOM 910 N N . LYS A 1 114 ? -0.015 -15.033 -4.983 1.00 97.81 114 LYS A N 1
ATOM 911 C CA . LYS A 1 114 ? 0.900 -14.284 -4.110 1.00 97.81 114 LYS A CA 1
ATOM 912 C C . LYS A 1 114 ? 0.276 -13.884 -2.771 1.00 97.81 114 LYS A C 1
ATOM 914 O O . LYS A 1 114 ? 1.012 -13.709 -1.809 1.00 97.81 114 LYS A O 1
ATOM 919 N N . THR A 1 115 ? -1.047 -13.717 -2.694 1.00 98.25 115 THR A N 1
ATOM 920 C CA . THR A 1 115 ? -1.714 -13.217 -1.482 1.00 98.25 115 THR A CA 1
ATOM 921 C C . THR A 1 115 ? -3.147 -13.730 -1.318 1.00 98.25 115 THR A C 1
ATOM 923 O O . THR A 1 115 ? -3.892 -13.911 -2.286 1.00 98.25 115 THR A O 1
ATOM 926 N N . ASP A 1 116 ? -3.564 -13.881 -0.060 1.00 98.06 116 ASP A N 1
ATOM 927 C CA . ASP A 1 116 ? -4.941 -14.214 0.322 1.00 98.06 116 ASP A CA 1
ATOM 928 C C . ASP A 1 116 ? -5.842 -12.979 0.470 1.00 98.06 116 ASP A C 1
ATOM 930 O O . ASP A 1 116 ? -7.054 -13.108 0.650 1.00 98.06 116 ASP A O 1
ATOM 934 N N . LYS A 1 117 ? -5.289 -11.766 0.331 1.00 98.50 117 LYS A N 1
ATOM 935 C CA . LYS A 1 117 ? -6.061 -10.517 0.408 1.00 98.50 117 LYS A CA 1
ATOM 936 C C . LYS A 1 117 ? -7.148 -10.440 -0.665 1.00 98.50 117 LYS A C 1
ATOM 938 O O . LYS A 1 117 ? -7.117 -11.123 -1.700 1.00 98.50 117 LYS A O 1
ATOM 943 N N . CYS A 1 118 ? -8.144 -9.593 -0.419 1.00 98.44 118 CYS A N 1
ATOM 944 C CA . CYS A 1 118 ? -9.132 -9.276 -1.440 1.00 98.44 118 CYS A CA 1
ATOM 945 C C . CYS A 1 118 ? -8.432 -8.565 -2.610 1.00 98.44 118 CYS A C 1
ATOM 947 O O . CYS A 1 118 ? -7.567 -7.717 -2.396 1.00 98.44 118 CYS A O 1
ATOM 949 N N . LEU A 1 119 ? -8.792 -8.921 -3.843 1.00 98.44 119 LEU A N 1
ATOM 950 C CA . LEU A 1 119 ? -8.280 -8.256 -5.041 1.00 98.44 119 LEU A CA 1
ATOM 951 C C . LEU A 1 119 ? -9.416 -7.435 -5.641 1.00 98.44 119 LEU A C 1
ATOM 953 O O . LEU A 1 119 ? -10.457 -7.987 -5.997 1.00 98.44 119 LEU A O 1
ATOM 957 N N . LEU A 1 120 ? -9.205 -6.128 -5.744 1.00 97.62 120 LEU A N 1
ATOM 958 C CA . LEU A 1 120 ? -10.121 -5.184 -6.366 1.00 97.62 120 LEU A CA 1
ATOM 959 C C . LEU A 1 120 ? -9.568 -4.821 -7.743 1.00 97.62 120 LEU A C 1
ATOM 961 O O . LEU A 1 120 ? -8.490 -4.241 -7.848 1.00 97.62 120 LEU A O 1
ATOM 965 N N . GLY A 1 121 ? -10.296 -5.168 -8.799 1.00 94.88 121 GLY A N 1
ATOM 966 C CA . GLY A 1 121 ? -9.872 -4.958 -10.182 1.00 94.88 121 GLY A CA 1
ATOM 967 C C . GLY A 1 121 ? -10.898 -5.499 -11.173 1.00 94.88 121 GLY A C 1
ATOM 968 O O . GLY A 1 121 ? -12.064 -5.701 -10.833 1.00 94.88 121 GLY A O 1
ATOM 969 N N . GLY A 1 122 ? -10.465 -5.743 -12.405 1.00 91.50 122 GLY A N 1
ATOM 970 C CA . GLY A 1 122 ? -11.286 -6.271 -13.494 1.00 91.50 122 GLY A CA 1
ATOM 971 C C . GLY A 1 122 ? -11.927 -5.196 -14.372 1.00 91.50 122 GLY A C 1
ATOM 972 O O . GLY A 1 122 ? -12.542 -5.527 -15.385 1.00 91.50 122 GLY A O 1
ATOM 973 N N . ILE A 1 123 ? -11.745 -3.916 -14.036 1.00 87.38 123 ILE A N 1
ATOM 974 C CA . ILE A 1 123 ? -12.185 -2.782 -14.854 1.00 87.38 123 ILE A CA 1
ATOM 975 C C . ILE A 1 123 ? -10.970 -2.201 -15.567 1.00 87.38 123 ILE A C 1
ATOM 977 O O . ILE A 1 123 ? -9.945 -1.917 -14.952 1.00 87.38 123 ILE A O 1
ATOM 981 N N . ARG A 1 124 ? -11.082 -2.022 -16.885 1.00 81.56 124 ARG A N 1
ATOM 982 C CA . ARG A 1 124 ? -10.055 -1.326 -17.657 1.00 81.56 124 ARG A CA 1
ATOM 983 C C . ARG A 1 124 ? -10.239 0.175 -17.471 1.00 81.56 124 ARG A C 1
ATOM 985 O O . ARG A 1 124 ? -11.237 0.721 -17.938 1.00 81.56 124 ARG A O 1
ATOM 992 N N . GLU A 1 125 ? -9.274 0.821 -16.827 1.00 75.19 125 GLU A N 1
ATOM 993 C CA . GLU A 1 125 ? -9.188 2.278 -16.817 1.00 75.19 125 GLU A CA 1
ATOM 994 C C . GLU A 1 125 ? -9.021 2.776 -18.260 1.00 75.19 125 GLU A C 1
ATOM 996 O O . GLU A 1 125 ? -8.167 2.301 -19.014 1.00 75.19 125 GLU A O 1
ATOM 1001 N N . LEU A 1 126 ? -9.891 3.698 -18.666 1.00 75.06 126 LEU A N 1
ATOM 1002 C CA . LEU A 1 126 ? -9.749 4.435 -19.910 1.00 75.06 126 LEU A CA 1
ATOM 1003 C C . LEU A 1 126 ? -9.248 5.822 -19.535 1.00 75.06 126 LEU A C 1
ATOM 1005 O O . LEU A 1 126 ? -9.981 6.593 -18.917 1.00 75.06 126 LEU A O 1
ATOM 1009 N N . VAL A 1 127 ? -8.014 6.142 -19.914 1.00 63.81 127 VAL A N 1
ATOM 1010 C CA . VAL A 1 127 ? -7.567 7.535 -19.903 1.00 63.81 127 VAL A CA 1
ATOM 1011 C C . VAL A 1 127 ? -8.416 8.256 -20.948 1.00 63.81 127 VAL A C 1
ATOM 1013 O O . VAL A 1 127 ? -8.477 7.819 -22.101 1.00 63.81 127 VAL A O 1
ATOM 1016 N N . ALA A 1 128 ? -9.146 9.289 -20.525 1.00 51.50 128 ALA A N 1
ATOM 1017 C CA . ALA A 1 128 ? -9.908 10.117 -21.451 1.00 51.50 128 ALA A CA 1
ATOM 1018 C C . ALA A 1 128 ? -8.959 10.654 -22.546 1.00 51.50 128 ALA A C 1
ATOM 1020 O O . ALA A 1 128 ? -7.818 10.988 -22.217 1.00 51.50 128 ALA A O 1
ATOM 1021 N N . PRO A 1 129 ? -9.388 10.665 -23.822 1.00 50.91 129 PRO A N 1
ATOM 1022 C CA . PRO A 1 129 ? -8.551 11.090 -24.943 1.00 50.91 129 PRO A CA 1
ATOM 1023 C C . PRO A 1 129 ? -8.079 12.543 -24.830 1.00 50.91 129 PRO A C 1
ATOM 1025 O O . PRO A 1 129 ? -8.800 13.360 -24.210 1.00 50.91 129 PRO A O 1
#

Organism: NCBI:txid1235259

Sequence (129 aa):
MDMKENPALFKQALDVITETTVNFVEANVNADVDGFFFATQCATTELLTEEECKEFGVSYDLKVIESYNQATFLNIAHMHGDRIMFDLIEKYPVNVLNWHDRWVSPSLAEARSKTDKCLLGGIRELVAP

Foldseek 3Di:
DCCPVPVPVLVVVLVVVLVVLLVVLVVVLVVVDQEDEAEDAQQAPVHDDPVRCVVNPVVSSQSSCVSPLVSHNAYEYEYEDARGNCLSCLPRSGQEYEYQQVPHDDHPVVVVVRDPGHYDDDDHDDDDD

pLDDT: mean 95.43, std 7.48, range [50.91, 98.81]

Radius of gyration: 15.4 Å; chains: 1; bounding box: 38×34×40 Å

Secondary structure (DSSP, 8-state):
-HHHH-HHHHHHHHHHHHHHHHHHHHHHHTTT----EEEESS-BTTT--HHHIIIIIIHHHHHHHHTTTTT-S--EEEE-SSSB-HHHHTTSS-SEEEE-TTTSSSPHHHHHHH--SEEE---------

InterPro domains:
  IPR000257 Uroporphyrinogen decarboxylase (URO-D) [PF01208] (2-123)
  IPR038071 UROD/MetE-like superfamily [G3DSA:3.20.20.210] (1-127)
  IPR038071 UROD/MetE-like superfamily [SSF51726] (1-123)